Protein AF-A0A854DL90-F1 (afdb_monomer)

InterPro domains:
  IPR036397 Ribonuclease H superfamily [G3DSA:3.30.420.10] (1-83)
  IPR038717 Tc1-like transposase, DDE domain [PF13358] (2-56)

Secondary structure (DSSP, 8-state):
-GGGSHHHHHHHHHTTTSS---PPPTT-GGG-HHHHHHHHHHHHSGGGSPPPTT--HHHHHHHHHHHHHT-HHHHHHHHTSGGGGGGTT-

Foldseek 3Di:
DVCPDPVNVVVQVVCVPPDDDDDDDPPLPLQDLVVVVVVCCCVVFCVVPDDDPPDDPVVRSVVSVVVCVVPVVSVVVSCVDPSNVVVVVD

Sequence (90 aa):
PAHKTRGVRDDVDSLKGRLTLHFLPGDAQDLNPDELVWSYTKRTGVARSPLRSGEKLADRVHDQLSDIAVRPELVRSFFRHPSVAYISDL

Mean predicted aligned error: 4.85 Å

pLDDT: mean 90.18, std 7.6, range [56.28, 97.75]

Solvent-accessible surface area (backbone atoms only — not comparable to full-atom values): 5684 Å² total; per-residue (Å²): 111,79,92,74,34,67,68,56,49,56,55,39,60,72,48,72,71,78,52,82,87,84,85,75,66,86,92,48,58,74,52,39,54,64,53,51,51,52,54,46,48,57,70,77,42,64,74,86,52,83,78,54,92,94,60,56,71,66,58,58,52,49,53,51,53,51,61,46,68,77,32,61,70,62,54,51,48,43,60,67,34,79,64,28,44,75,70,72,76,109

Radius of gyration: 16.6 Å; Cα contacts (8 Å, |Δi|>4): 35; chains: 1; bounding box: 40×29×45 Å

Organism: Xanthomonas oryzae pv. oryzae (NCBI:txid64187)

Structure (mmCIF, N/CA/C/O backbone):
data_AF-A0A854DL90-F1
#
_entry.id   AF-A0A854DL90-F1
#
loop_
_atom_site.group_PDB
_atom_site.id
_atom_site.type_symbol
_atom_site.label_atom_id
_atom_site.label_alt_id
_atom_site.label_comp_id
_atom_site.label_asym_id
_atom_site.label_entity_id
_atom_site.label_seq_id
_atom_site.pdbx_PDB_ins_code
_atom_site.Cartn_x
_atom_site.Cartn_y
_atom_site.Cartn_z
_atom_site.occupancy
_atom_site.B_iso_or_equiv
_atom_site.auth_seq_id
_atom_site.auth_comp_id
_atom_site.auth_asym_id
_atom_site.auth_atom_id
_atom_site.pdbx_PDB_model_num
ATOM 1 N N . PRO A 1 1 ? -10.218 15.929 0.336 1.00 82.44 1 PRO A N 1
ATOM 2 C CA . PRO A 1 1 ? -9.348 14.820 -0.135 1.00 82.44 1 PRO A CA 1
ATOM 3 C C . PRO A 1 1 ? -10.214 13.641 -0.601 1.00 82.44 1 PRO A C 1
ATOM 5 O O . PRO A 1 1 ? -11.238 13.381 0.027 1.00 82.44 1 PRO A O 1
ATOM 8 N N . ALA A 1 2 ? -9.838 12.967 -1.694 1.00 88.19 2 ALA A N 1
ATOM 9 C CA . ALA A 1 2 ? -10.681 11.955 -2.349 1.00 88.19 2 ALA A CA 1
ATOM 10 C C . ALA A 1 2 ? -11.096 10.800 -1.410 1.00 88.19 2 ALA A C 1
ATOM 12 O O . ALA A 1 2 ? -12.269 10.440 -1.354 1.00 88.19 2 ALA A O 1
ATOM 13 N N . HIS A 1 3 ? -10.172 10.317 -0.574 1.00 86.81 3 HIS A N 1
ATOM 14 C CA . HIS A 1 3 ? -10.386 9.204 0.362 1.00 86.81 3 HIS A CA 1
ATOM 15 C C . HIS A 1 3 ? -11.227 9.548 1.614 1.00 86.81 3 HIS A C 1
ATOM 17 O O . HIS A 1 3 ? -11.413 8.698 2.477 1.00 86.81 3 HIS A O 1
ATOM 23 N N . LYS A 1 4 ? -11.713 10.792 1.764 1.00 87.62 4 LYS A N 1
ATOM 24 C CA . LYS A 1 4 ? -12.602 11.208 2.878 1.00 87.62 4 LYS A CA 1
ATOM 25 C C . LYS A 1 4 ? -13.956 11.730 2.392 1.00 87.62 4 LYS A C 1
ATOM 27 O O . LYS A 1 4 ? -14.678 12.361 3.162 1.00 87.62 4 LYS A O 1
ATOM 32 N N . THR A 1 5 ? -14.262 11.547 1.109 1.00 94.31 5 THR A N 1
ATOM 33 C CA . THR A 1 5 ? -15.525 12.004 0.522 1.00 94.31 5 THR A CA 1
ATOM 34 C C . THR A 1 5 ? -16.707 11.216 1.080 1.00 94.31 5 THR A C 1
ATOM 36 O O . THR A 1 5 ? -16.545 10.115 1.604 1.00 94.31 5 THR A O 1
ATOM 39 N N . ARG A 1 6 ? -17.910 11.785 0.954 1.00 94.94 6 ARG A N 1
ATOM 40 C CA . ARG A 1 6 ? -19.146 11.109 1.359 1.00 94.94 6 ARG A CA 1
ATOM 41 C C . ARG A 1 6 ? -19.341 9.785 0.616 1.00 94.94 6 ARG A C 1
ATOM 43 O O . ARG A 1 6 ? -19.614 8.798 1.272 1.00 94.94 6 ARG A O 1
ATOM 50 N N . GLY A 1 7 ? -19.123 9.758 -0.701 1.00 96.00 7 GLY A N 1
ATOM 51 C CA . GLY A 1 7 ? -19.271 8.533 -1.497 1.00 96.00 7 GLY A CA 1
ATOM 52 C C . GLY A 1 7 ? -18.407 7.384 -0.974 1.00 96.00 7 GLY A C 1
ATOM 53 O O . GLY A 1 7 ? -18.915 6.299 -0.749 1.00 96.00 7 GLY A O 1
ATOM 54 N N . VAL A 1 8 ? -17.137 7.655 -0.647 1.00 94.81 8 VAL A N 1
ATOM 55 C CA . VAL A 1 8 ? -16.246 6.641 -0.052 1.00 94.81 8 VAL A CA 1
ATOM 56 C C . VAL A 1 8 ? -16.772 6.129 1.294 1.00 94.81 8 VAL A C 1
ATOM 58 O O . VAL A 1 8 ? -16.652 4.942 1.577 1.00 94.81 8 VAL A O 1
ATOM 61 N N . ARG A 1 9 ? -17.350 6.999 2.133 1.00 93.56 9 ARG A N 1
ATOM 62 C CA . ARG A 1 9 ? -17.934 6.581 3.420 1.00 93.56 9 ARG A CA 1
ATOM 63 C C . ARG A 1 9 ? -19.182 5.729 3.220 1.00 93.56 9 ARG A C 1
ATOM 65 O O . ARG A 1 9 ? -19.252 4.653 3.797 1.00 93.56 9 ARG A O 1
ATOM 72 N N . ASP A 1 10 ? -20.103 6.186 2.374 1.00 96.38 10 ASP A N 1
ATOM 73 C CA . ASP A 1 10 ? -21.346 5.475 2.063 1.00 96.38 10 ASP A CA 1
ATOM 74 C C . ASP A 1 10 ? -21.031 4.067 1.503 1.00 96.38 10 ASP A C 1
ATOM 76 O O . ASP A 1 10 ? -21.647 3.078 1.908 1.00 96.38 10 ASP A O 1
ATOM 80 N N . ASP A 1 11 ? -20.007 3.952 0.648 1.00 95.62 11 ASP A N 1
ATOM 81 C CA . ASP A 1 11 ? -19.532 2.673 0.112 1.00 95.62 11 ASP A 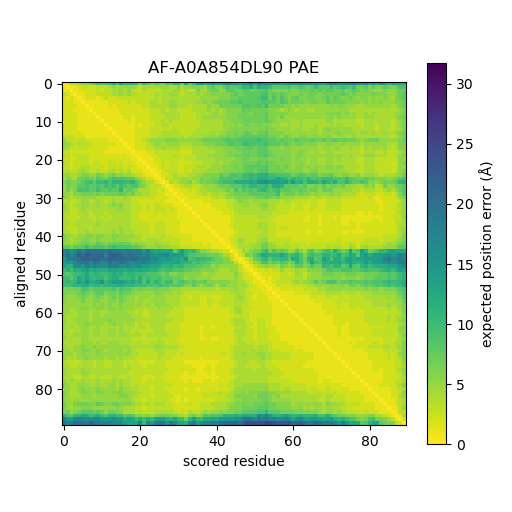CA 1
ATOM 82 C C . ASP A 1 11 ? -18.951 1.762 1.207 1.00 95.62 11 ASP A C 1
ATOM 84 O O . ASP A 1 11 ? -19.308 0.584 1.279 1.00 95.62 11 ASP A O 1
ATOM 88 N N . VAL A 1 12 ? -18.089 2.282 2.089 1.00 96.12 12 VAL A N 1
ATOM 89 C CA . VAL A 1 12 ? -17.506 1.516 3.210 1.00 96.12 12 VAL A CA 1
ATOM 90 C C . VAL A 1 12 ? -18.592 1.038 4.176 1.00 96.12 12 VAL A C 1
ATOM 92 O O . VAL A 1 12 ? -18.600 -0.136 4.555 1.00 96.12 12 VAL A O 1
ATOM 95 N N . ASP A 1 13 ? -19.547 1.901 4.520 1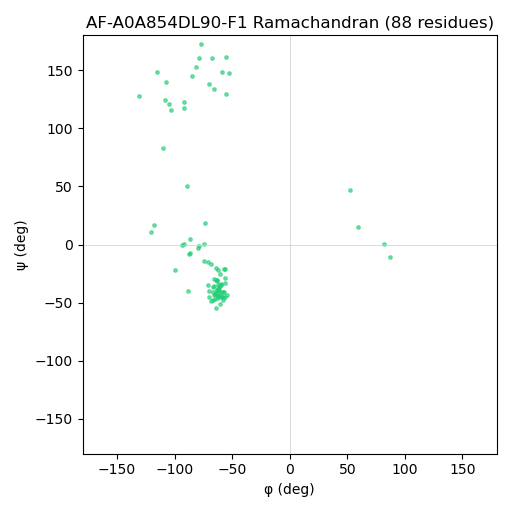.00 95.75 13 ASP A N 1
ATOM 96 C CA . ASP A 1 13 ? -20.669 1.568 5.401 1.00 95.75 13 ASP A CA 1
ATOM 97 C C . ASP A 1 13 ? -21.546 0.463 4.786 1.00 95.75 13 ASP A C 1
ATOM 99 O O . ASP A 1 13 ? -21.967 -0.473 5.479 1.00 95.75 13 ASP A O 1
ATOM 103 N N . SER A 1 14 ? -21.750 0.491 3.461 1.00 97.44 14 SER A N 1
ATOM 104 C CA . SER A 1 14 ? -22.491 -0.550 2.731 1.00 97.44 14 SER A CA 1
ATOM 105 C C . SER A 1 14 ? -21.860 -1.946 2.850 1.00 97.44 14 SER A C 1
ATOM 107 O O . SER A 1 14 ? -22.560 -2.961 2.757 1.00 97.44 14 SER A O 1
ATOM 109 N N . LEU A 1 15 ? -20.547 -2.020 3.108 1.00 97.44 15 LEU A N 1
ATOM 110 C CA . LEU A 1 15 ? -19.812 -3.274 3.272 1.00 97.44 15 LEU A CA 1
ATOM 111 C C . LEU A 1 15 ? -19.977 -3.896 4.663 1.00 97.44 15 LEU A C 1
ATOM 113 O O . LEU A 1 15 ? -19.491 -5.012 4.867 1.00 97.44 15 LEU A O 1
ATOM 117 N N . LYS A 1 16 ? -20.702 -3.236 5.580 1.00 95.81 16 LYS A N 1
ATOM 118 C CA . LYS A 1 16 ? -21.110 -3.763 6.895 1.00 95.81 16 LYS A CA 1
ATOM 119 C C . LYS A 1 16 ? -19.934 -4.323 7.705 1.00 95.81 16 LYS A C 1
ATOM 121 O O . LYS A 1 16 ? -19.999 -5.436 8.219 1.00 95.81 16 LYS A O 1
ATOM 126 N N . GLY A 1 17 ? -18.837 -3.569 7.766 1.00 94.38 17 GLY A N 1
ATOM 127 C CA . GLY A 1 17 ? -17.641 -3.930 8.537 1.00 94.38 17 GLY A CA 1
ATOM 128 C C . GLY A 1 17 ? -16.682 -4.909 7.851 1.00 94.38 17 GLY A C 1
ATOM 129 O O . GLY A 1 17 ? -15.639 -5.214 8.417 1.00 94.38 17 GLY A O 1
ATOM 130 N N . ARG A 1 18 ? -16.971 -5.370 6.622 1.00 95.38 18 ARG A N 1
ATOM 131 C CA . ARG A 1 18 ? -16.016 -6.178 5.829 1.00 95.38 18 ARG A CA 1
ATOM 132 C C . ARG A 1 18 ? -14.818 -5.377 5.311 1.00 95.38 18 ARG A C 1
ATOM 134 O O . ARG A 1 18 ? -13.848 -5.970 4.854 1.00 95.38 18 ARG A O 1
ATOM 141 N N . LEU A 1 19 ? -14.908 -4.051 5.353 1.00 94.25 19 LEU A N 1
ATOM 142 C CA . LEU A 1 19 ? -13.826 -3.122 5.061 1.00 94.25 19 LEU A CA 1
ATOM 143 C C . LEU A 1 19 ? -13.762 -2.099 6.195 1.00 94.25 19 LEU A C 1
ATOM 145 O O . LEU A 1 19 ? -14.773 -1.480 6.522 1.00 94.25 19 LEU A O 1
ATOM 149 N N . THR A 1 20 ? -12.579 -1.918 6.769 1.00 90.88 20 THR A N 1
ATOM 150 C CA . THR A 1 20 ? -12.285 -0.879 7.759 1.00 90.88 20 THR A CA 1
ATOM 151 C C . THR A 1 20 ? -11.267 0.098 7.183 1.00 90.88 20 THR A C 1
ATOM 153 O O . THR A 1 20 ? -10.428 -0.265 6.358 1.00 90.88 20 THR A O 1
ATOM 156 N N . LEU A 1 21 ? -11.349 1.363 7.596 1.00 90.12 21 LEU A N 1
ATOM 157 C CA . LEU A 1 21 ? -10.390 2.391 7.200 1.00 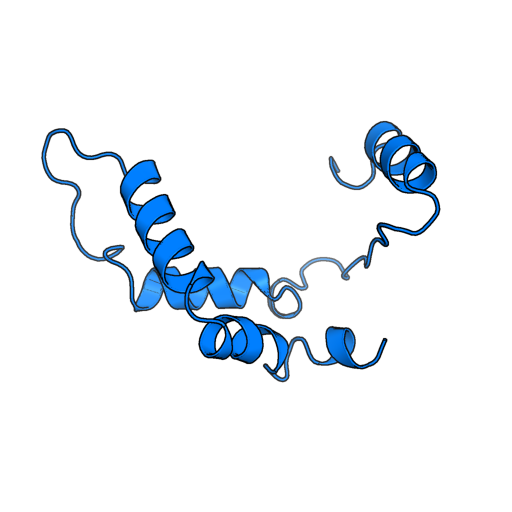90.12 21 LEU A CA 1
ATOM 158 C C . LEU A 1 21 ? -9.506 2.764 8.388 1.00 90.12 21 LEU A C 1
ATOM 160 O O . LEU A 1 21 ? -10.006 3.202 9.424 1.00 90.12 21 LEU A O 1
ATOM 164 N N . HIS A 1 22 ? -8.194 2.659 8.198 1.00 88.31 22 HIS A N 1
ATOM 165 C CA . HIS A 1 22 ? -7.191 3.160 9.132 1.00 88.31 22 HIS A CA 1
ATOM 166 C C . HIS A 1 22 ? -6.613 4.460 8.575 1.00 88.31 22 HIS A C 1
ATOM 168 O O . HIS A 1 22 ? -6.012 4.478 7.501 1.00 88.31 22 HIS A O 1
ATOM 174 N N . PHE A 1 23 ? -6.838 5.570 9.278 1.00 87.56 23 PHE A N 1
ATOM 175 C CA . PHE A 1 23 ? -6.333 6.874 8.858 1.00 87.56 23 PHE A CA 1
ATOM 176 C C . PHE A 1 23 ? -4.973 7.142 9.488 1.00 87.56 23 PHE A C 1
ATOM 178 O O . PHE A 1 23 ? -4.850 7.189 10.710 1.00 87.56 23 PHE A O 1
ATOM 185 N N . LEU A 1 24 ? -3.978 7.381 8.640 1.00 87.25 24 LEU A N 1
ATOM 186 C CA . LEU A 1 24 ? -2.660 7.818 9.075 1.00 87.25 24 LEU A CA 1
ATOM 187 C C . LEU A 1 24 ? -2.640 9.335 9.334 1.00 87.25 24 LEU A C 1
ATOM 189 O O . LEU A 1 24 ? -3.423 10.076 8.718 1.00 87.25 24 LEU A O 1
ATOM 193 N N . PRO A 1 25 ? -1.753 9.816 10.227 1.00 87.50 25 PRO A N 1
ATOM 194 C CA . PRO A 1 25 ? -1.440 11.236 10.343 1.00 87.50 25 PRO A CA 1
ATOM 195 C C . PRO A 1 25 ? -0.980 11.838 9.005 1.00 87.50 25 PRO A C 1
ATOM 197 O O . PRO A 1 25 ? -0.576 11.127 8.084 1.00 87.50 25 PRO A O 1
ATOM 200 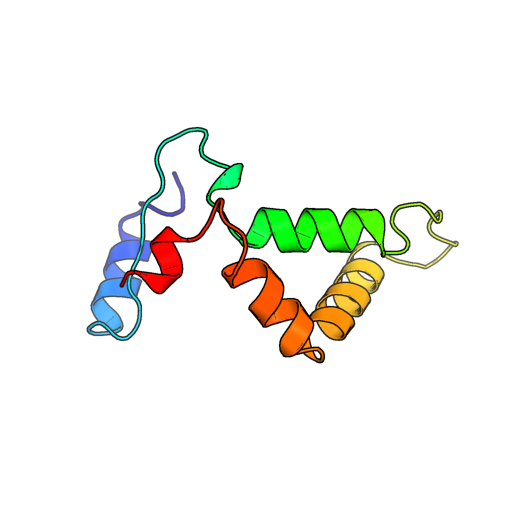N N . GLY A 1 26 ? -1.031 13.168 8.891 1.00 85.44 26 GLY A N 1
ATOM 201 C CA . GLY A 1 26 ? -0.400 13.862 7.762 1.00 85.44 26 GLY A CA 1
ATOM 202 C C . GLY A 1 26 ? 1.102 13.567 7.705 1.00 85.44 26 GLY A C 1
ATOM 203 O O . GLY A 1 26 ? 1.715 13.337 8.742 1.00 85.44 26 GLY A O 1
ATOM 204 N N . ASP A 1 27 ? 1.667 13.548 6.496 1.00 82.19 27 ASP A N 1
ATOM 205 C CA . ASP A 1 27 ? 3.098 13.314 6.229 1.00 82.19 27 ASP A CA 1
ATOM 206 C C . ASP A 1 27 ? 3.676 11.971 6.730 1.00 82.19 27 ASP A C 1
ATOM 208 O O . ASP A 1 27 ? 4.886 11.772 6.713 1.00 82.19 27 ASP A O 1
ATOM 212 N N . ALA A 1 28 ? 2.826 11.004 7.087 1.00 86.75 28 ALA A N 1
ATOM 213 C CA . ALA A 1 28 ? 3.216 9.688 7.600 1.00 86.75 28 ALA A CA 1
ATOM 214 C C . ALA A 1 28 ? 3.416 8.631 6.493 1.00 86.75 28 ALA A C 1
ATOM 216 O O . ALA A 1 28 ? 2.822 7.550 6.527 1.00 86.75 28 ALA A O 1
ATOM 217 N N . GLN A 1 29 ? 4.203 8.954 5.463 1.00 86.56 29 GLN A N 1
ATOM 218 C CA . GLN A 1 29 ? 4.459 8.035 4.340 1.00 86.56 29 GLN A CA 1
ATOM 219 C C . GLN A 1 29 ? 5.153 6.743 4.802 1.00 86.56 29 GLN A C 1
ATOM 221 O O . GLN A 1 29 ? 4.837 5.657 4.328 1.00 86.56 29 GLN A O 1
ATOM 226 N N . ASP A 1 30 ? 6.050 6.845 5.778 1.00 87.44 30 ASP A N 1
ATOM 227 C CA . ASP A 1 30 ? 6.799 5.738 6.379 1.00 87.44 30 ASP A CA 1
ATOM 228 C C . ASP A 1 30 ? 5.923 4.713 7.121 1.00 87.44 30 ASP A C 1
ATOM 230 O O . ASP A 1 30 ? 6.338 3.562 7.305 1.00 87.44 30 ASP A O 1
ATOM 234 N N . LEU A 1 31 ? 4.703 5.110 7.497 1.00 91.56 31 LEU A N 1
ATOM 235 C CA . LEU A 1 31 ? 3.700 4.239 8.110 1.00 91.56 31 LEU A CA 1
ATOM 236 C C . LEU A 1 31 ? 2.842 3.495 7.072 1.00 91.56 31 LEU A C 1
ATOM 238 O O . LEU A 1 31 ? 2.053 2.627 7.442 1.00 91.56 31 LEU A O 1
ATOM 242 N N . ASN A 1 32 ? 2.956 3.797 5.777 1.00 91.88 32 ASN A N 1
ATOM 243 C CA . ASN A 1 32 ? 2.203 3.104 4.734 1.00 91.88 32 ASN A CA 1
ATOM 244 C C . ASN A 1 32 ? 3.012 1.911 4.182 1.00 91.88 32 ASN A C 1
ATOM 246 O O . ASN A 1 32 ? 4.058 2.125 3.565 1.00 91.88 32 ASN A O 1
ATOM 250 N N . PRO A 1 33 ? 2.541 0.655 4.313 1.00 92.62 33 PRO A N 1
ATOM 251 C CA . PRO A 1 33 ? 3.261 -0.506 3.785 1.00 92.62 33 PRO A CA 1
ATOM 252 C C . PRO A 1 33 ? 3.415 -0.471 2.257 1.00 92.62 33 PRO A C 1
ATOM 254 O O . PRO A 1 33 ? 4.342 -1.090 1.735 1.00 92.62 33 PRO A O 1
ATOM 257 N N . ASP A 1 34 ? 2.575 0.277 1.532 1.00 93.19 34 ASP A N 1
ATOM 258 C CA . ASP A 1 34 ? 2.712 0.441 0.079 1.00 93.19 34 ASP A CA 1
ATOM 259 C C . ASP A 1 34 ? 4.030 1.143 -0.300 1.00 93.19 34 ASP A C 1
ATOM 261 O O . ASP A 1 34 ? 4.652 0.807 -1.307 1.00 93.19 34 ASP A O 1
ATOM 265 N N . GLU A 1 35 ? 4.551 2.036 0.552 1.00 94.62 35 GLU A N 1
ATOM 266 C CA . GLU A 1 35 ? 5.864 2.656 0.324 1.00 94.62 35 GLU A CA 1
ATOM 267 C C . GLU A 1 35 ? 7.003 1.628 0.360 1.00 94.62 35 GLU A C 1
ATOM 269 O O . GLU A 1 35 ? 8.000 1.761 -0.359 1.00 94.62 35 GLU A O 1
ATOM 274 N N . LEU A 1 36 ? 6.855 0.553 1.142 1.00 95.12 36 LEU A N 1
ATOM 275 C CA . LEU A 1 36 ? 7.820 -0.547 1.176 1.00 95.12 36 LEU A CA 1
ATOM 276 C C . LEU A 1 36 ? 7.776 -1.355 -0.125 1.00 95.12 36 LEU A C 1
ATOM 278 O O . LEU A 1 36 ? 8.837 -1.698 -0.659 1.00 95.12 36 LEU A O 1
ATOM 282 N N . VAL A 1 37 ? 6.576 -1.587 -0.672 1.00 95.00 37 VAL A N 1
ATOM 283 C CA . VAL A 1 37 ? 6.394 -2.214 -1.989 1.00 95.00 37 VAL A CA 1
ATOM 284 C C . VAL A 1 37 ? 7.053 -1.350 -3.061 1.00 95.00 37 VAL A C 1
ATOM 286 O O . VAL A 1 37 ? 7.911 -1.837 -3.794 1.00 95.00 37 VAL A O 1
ATOM 289 N N . TRP A 1 38 ? 6.760 -0.047 -3.109 1.00 93.25 38 TRP A N 1
ATOM 290 C CA . TRP A 1 38 ? 7.360 0.861 -4.090 1.00 93.25 38 TRP A CA 1
ATOM 291 C C . TRP A 1 38 ? 8.877 0.985 -3.947 1.00 93.25 38 TRP A C 1
ATOM 293 O O . TRP A 1 38 ? 9.586 1.044 -4.955 1.00 93.25 38 TRP A O 1
ATOM 303 N N . SER A 1 39 ? 9.403 1.018 -2.722 1.00 92.88 39 SER A N 1
ATOM 304 C CA . SER A 1 39 ? 10.848 1.012 -2.464 1.00 92.88 39 SER A CA 1
ATOM 305 C C . SER A 1 39 ? 11.509 -0.263 -2.985 1.00 92.88 39 SER A C 1
ATOM 307 O O . SER A 1 39 ? 12.577 -0.191 -3.602 1.00 92.88 39 SER A O 1
ATOM 309 N N . TYR A 1 40 ? 10.872 -1.422 -2.787 1.00 93.31 40 TYR A N 1
ATOM 310 C CA . TYR A 1 40 ? 11.336 -2.691 -3.339 1.00 93.31 40 TYR A CA 1
ATOM 311 C C . TYR A 1 40 ? 11.295 -2.668 -4.869 1.00 93.31 40 TYR A C 1
ATOM 313 O O . TYR A 1 40 ? 12.342 -2.830 -5.493 1.00 93.31 40 TYR A O 1
ATOM 321 N N . THR A 1 41 ? 10.142 -2.363 -5.469 1.00 91.38 41 THR A N 1
ATOM 322 C CA . THR A 1 41 ? 9.933 -2.313 -6.926 1.00 91.38 41 THR A CA 1
ATOM 323 C C . THR A 1 41 ? 10.932 -1.384 -7.618 1.00 91.38 41 THR A C 1
ATOM 325 O O . THR A 1 41 ? 11.545 -1.760 -8.612 1.00 91.38 41 THR A O 1
ATOM 328 N N . LYS A 1 42 ? 11.195 -0.192 -7.065 1.00 87.81 42 LYS A N 1
ATOM 329 C CA . LYS A 1 42 ? 12.190 0.748 -7.617 1.00 87.81 42 LYS A CA 1
ATOM 330 C C . LYS A 1 42 ? 13.629 0.222 -7.543 1.00 87.81 42 LYS A C 1
ATOM 332 O O . LYS A 1 42 ? 14.460 0.608 -8.363 1.00 87.81 42 LYS A O 1
ATOM 337 N N . ARG A 1 43 ? 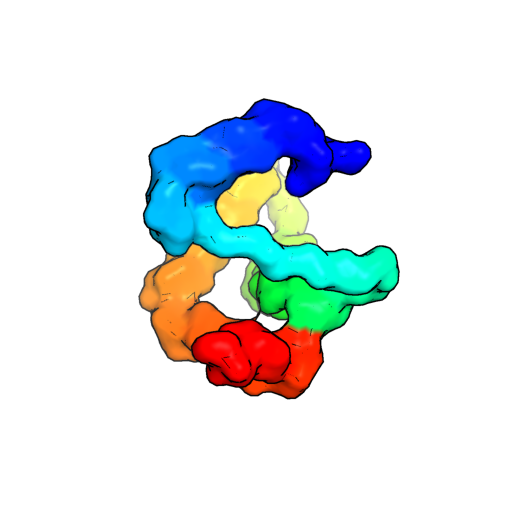13.945 -0.614 -6.549 1.00 88.94 43 ARG A N 1
ATOM 338 C CA . ARG A 1 43 ? 15.301 -1.123 -6.288 1.00 88.94 43 ARG A CA 1
ATOM 339 C C . ARG A 1 43 ? 15.610 -2.406 -7.049 1.00 88.94 43 ARG A C 1
ATOM 341 O O . ARG A 1 43 ? 16.736 -2.573 -7.506 1.00 88.94 43 ARG A O 1
ATOM 348 N N . THR A 1 44 ? 14.641 -3.311 -7.128 1.00 86.81 44 THR A N 1
ATOM 349 C CA . THR A 1 44 ? 14.789 -4.645 -7.728 1.00 86.81 44 THR A CA 1
ATOM 350 C C . THR A 1 44 ? 14.244 -4.711 -9.146 1.00 86.81 44 THR A C 1
ATOM 352 O O . THR A 1 44 ? 14.645 -5.576 -9.920 1.00 86.81 44 THR A O 1
ATOM 355 N N . GLY A 1 45 ? 13.349 -3.791 -9.495 1.00 74.38 45 GLY A N 1
ATOM 356 C CA . GLY A 1 45 ? 12.779 -3.691 -10.819 1.00 74.38 45 GLY A CA 1
ATOM 357 C C . GLY A 1 45 ? 13.716 -3.057 -11.842 1.00 74.38 45 GLY A C 1
ATOM 358 O O . GLY A 1 45 ? 14.755 -2.463 -11.551 1.00 74.38 45 GLY A O 1
ATOM 359 N N . VAL A 1 46 ? 13.261 -3.103 -13.086 1.00 67.88 46 VAL A N 1
ATOM 360 C CA . VAL A 1 46 ? 13.873 -2.494 -14.273 1.00 67.88 46 VAL A CA 1
ATOM 361 C C . VAL A 1 46 ? 13.713 -0.970 -14.316 1.00 67.88 46 VAL A C 1
ATOM 363 O O . VAL A 1 46 ? 13.861 -0.368 -15.374 1.00 67.88 46 VAL A O 1
ATOM 366 N N . ALA A 1 47 ? 13.421 -0.314 -13.187 1.00 66.00 47 ALA A N 1
ATOM 367 C CA . ALA A 1 47 ? 13.309 1.146 -13.098 1.00 66.00 47 ALA A CA 1
ATOM 368 C C . ALA A 1 47 ? 14.591 1.864 -13.568 1.00 66.00 47 ALA A C 1
ATOM 370 O O . ALA A 1 47 ? 14.554 3.027 -13.958 1.00 66.00 47 ALA A O 1
ATOM 371 N N . ARG A 1 48 ? 15.727 1.153 -13.565 1.00 68.69 48 ARG A N 1
ATOM 372 C CA . ARG A 1 48 ? 17.023 1.618 -14.079 1.00 68.69 48 ARG A CA 1
ATOM 373 C C . ARG A 1 48 ? 17.299 1.241 -15.539 1.00 68.69 48 ARG A C 1
ATOM 375 O O . ARG A 1 48 ? 18.351 1.594 -16.062 1.00 68.69 48 ARG A O 1
ATOM 382 N N . SER A 1 49 ? 16.385 0.538 -16.203 1.00 78.94 49 SER A N 1
ATOM 383 C CA . SER A 1 49 ? 16.503 0.148 -17.608 1.00 78.94 49 SER A CA 1
ATOM 384 C C . SER A 1 49 ? 15.584 1.015 -18.471 1.00 78.94 49 SER A C 1
ATOM 386 O O . SER A 1 49 ? 14.364 0.982 -18.280 1.00 78.94 49 SER A O 1
ATOM 388 N N . PRO A 1 50 ? 16.121 1.753 -19.457 1.00 85.19 50 PRO A N 1
ATOM 389 C CA . PRO A 1 50 ? 15.304 2.529 -20.382 1.00 85.19 50 PRO A CA 1
ATOM 390 C C . PRO A 1 50 ? 14.214 1.679 -21.046 1.00 85.19 50 PRO A C 1
ATOM 392 O O . PRO A 1 50 ? 14.386 0.474 -21.271 1.00 85.19 50 PRO A O 1
ATOM 395 N N . LEU A 1 51 ? 13.075 2.301 -21.347 1.00 88.69 51 LEU A N 1
ATOM 396 C CA . LEU A 1 51 ? 12.061 1.687 -22.204 1.00 88.69 51 LEU A CA 1
ATOM 397 C C . LEU A 1 51 ? 12.637 1.527 -23.610 1.00 88.69 51 LEU A C 1
ATOM 399 O O . LEU A 1 51 ? 13.252 2.452 -24.144 1.00 88.69 51 LEU A O 1
ATOM 403 N N . ARG A 1 52 ? 12.451 0.351 -24.204 1.00 89.06 52 ARG A N 1
ATOM 404 C CA . ARG A 1 52 ? 12.708 0.132 -25.625 1.00 89.06 52 ARG A CA 1
ATOM 405 C C . ARG A 1 52 ? 11.532 0.685 -26.424 1.00 89.06 52 ARG A C 1
ATOM 407 O O . ARG A 1 52 ? 10.435 0.880 -25.902 1.00 89.06 52 ARG A O 1
ATOM 414 N N . SER A 1 53 ? 11.765 0.934 -27.710 1.00 92.50 53 SER A N 1
ATOM 415 C CA . SER A 1 53 ? 10.701 1.377 -28.612 1.00 92.50 53 SER A CA 1
ATOM 416 C C . SER A 1 53 ? 9.534 0.383 -28.594 1.00 92.50 53 SER A C 1
ATOM 418 O O . SER A 1 53 ? 9.750 -0.821 -28.726 1.00 92.50 53 SER A O 1
ATOM 420 N N . GLY A 1 54 ? 8.314 0.889 -28.405 1.00 93.44 54 GLY A N 1
ATOM 421 C CA . GLY A 1 54 ? 7.094 0.081 -28.322 1.00 93.44 54 GLY A CA 1
ATOM 422 C C . GLY A 1 54 ? 6.747 -0.456 -26.927 1.00 93.44 54 GLY A C 1
ATOM 423 O O . GLY A 1 54 ? 5.626 -0.921 -26.741 1.00 93.44 54 GLY A O 1
ATOM 424 N N . GLU A 1 55 ? 7.638 -0.362 -25.936 1.00 92.19 55 GLU A N 1
ATOM 425 C CA . GLU A 1 55 ? 7.332 -0.779 -24.562 1.00 92.19 55 GLU A CA 1
ATOM 426 C C . GLU A 1 55 ? 6.628 0.326 -23.766 1.00 92.19 55 GLU A C 1
ATOM 428 O O . GLU A 1 55 ? 6.939 1.513 -23.894 1.00 92.19 55 GLU A O 1
ATOM 433 N N . LYS A 1 56 ? 5.713 -0.073 -22.875 1.00 91.56 56 LYS A N 1
ATOM 434 C CA . LYS A 1 56 ? 5.018 0.837 -21.959 1.00 91.56 56 LYS A CA 1
ATOM 435 C C . LYS A 1 56 ? 5.525 0.649 -20.535 1.00 91.56 56 LYS A C 1
ATOM 437 O O . LYS A 1 56 ? 5.710 -0.470 -20.064 1.00 91.56 56 LYS A O 1
ATOM 442 N N . LEU A 1 57 ? 5.688 1.761 -19.815 1.00 89.44 57 LEU A N 1
ATOM 443 C CA . LEU A 1 57 ? 6.055 1.728 -18.397 1.00 89.44 57 LEU A CA 1
ATOM 444 C C . LEU A 1 57 ? 5.022 0.966 -17.560 1.00 89.44 57 LEU A C 1
ATOM 446 O O . LEU A 1 57 ? 5.405 0.203 -16.682 1.00 89.44 57 LEU A O 1
ATOM 450 N N . ALA A 1 58 ? 3.734 1.170 -17.850 1.00 91.50 58 ALA A N 1
ATOM 451 C CA . ALA A 1 58 ? 2.638 0.539 -17.123 1.00 91.50 58 ALA A CA 1
ATOM 452 C C . ALA A 1 58 ? 2.736 -0.991 -17.157 1.00 91.50 58 ALA A C 1
ATOM 454 O O . ALA A 1 58 ? 2.648 -1.613 -16.104 1.00 91.50 58 ALA A O 1
ATOM 455 N N . ASP A 1 59 ? 3.007 -1.570 -18.329 1.00 92.06 59 ASP A N 1
ATOM 456 C CA . ASP A 1 59 ? 3.128 -3.022 -18.502 1.00 92.06 59 ASP A CA 1
ATOM 457 C C . ASP A 1 59 ? 4.301 -3.564 -17.670 1.00 92.06 59 ASP A C 1
ATOM 459 O O . ASP A 1 59 ? 4.136 -4.481 -16.875 1.00 92.06 59 ASP A O 1
ATOM 463 N N . ARG A 1 60 ? 5.466 -2.903 -17.718 1.00 89.38 60 ARG A N 1
ATOM 464 C CA . ARG A 1 60 ? 6.630 -3.306 -16.910 1.00 89.38 60 ARG A CA 1
ATOM 465 C C . ARG A 1 60 ? 6.398 -3.202 -15.401 1.00 89.38 60 ARG A C 1
ATOM 467 O O . ARG A 1 60 ? 6.910 -4.021 -14.640 1.00 89.38 60 ARG A O 1
ATOM 474 N N . VAL A 1 61 ? 5.695 -2.160 -14.955 1.00 90.62 61 VAL A N 1
ATOM 475 C CA . VAL A 1 61 ? 5.328 -2.004 -13.539 1.00 90.62 61 VAL A CA 1
ATOM 476 C C . VAL A 1 61 ? 4.338 -3.098 -13.143 1.00 90.62 61 VAL A C 1
ATOM 478 O O . VAL A 1 61 ? 4.481 -3.685 -12.075 1.00 90.62 61 VAL A O 1
ATOM 481 N N . HIS A 1 62 ? 3.376 -3.411 -14.010 1.00 93.00 62 HIS A N 1
AT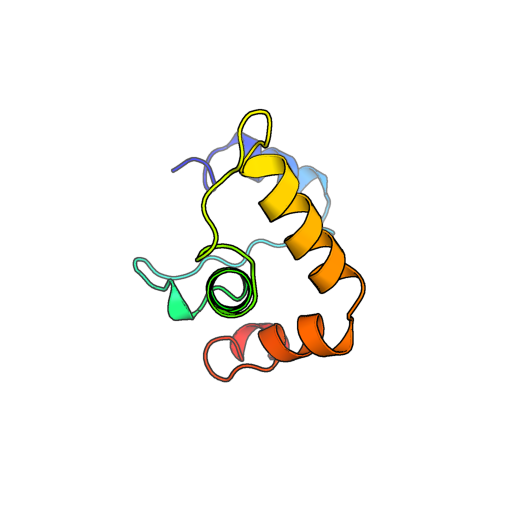OM 482 C CA . HIS A 1 62 ? 2.402 -4.469 -13.776 1.00 93.00 62 HIS A CA 1
ATOM 483 C C . HIS A 1 62 ? 3.062 -5.847 -13.653 1.00 93.00 62 HIS A C 1
ATOM 485 O O . HIS A 1 62 ? 2.753 -6.580 -12.713 1.00 93.00 62 HIS A O 1
ATOM 491 N N . ASP A 1 63 ? 4.015 -6.167 -14.530 1.00 92.38 63 ASP A N 1
ATOM 492 C CA . ASP A 1 63 ? 4.771 -7.421 -14.474 1.00 92.38 63 ASP A CA 1
ATOM 493 C C . ASP A 1 63 ? 5.535 -7.547 -13.146 1.00 92.38 63 ASP A C 1
ATOM 495 O O . ASP A 1 63 ? 5.468 -8.573 -12.473 1.00 92.38 63 ASP A O 1
ATOM 499 N N . GLN A 1 64 ? 6.188 -6.471 -12.694 1.00 91.56 64 GLN A N 1
ATOM 500 C CA . GLN A 1 64 ? 6.910 -6.464 -11.414 1.00 91.56 64 GLN A CA 1
ATOM 501 C C . GLN A 1 64 ? 5.995 -6.624 -10.206 1.00 91.56 64 GLN A C 1
ATOM 503 O O . GLN A 1 64 ? 6.323 -7.359 -9.275 1.00 91.56 64 GLN A O 1
ATOM 508 N N . LEU A 1 65 ? 4.857 -5.931 -10.194 1.00 94.25 65 LEU A N 1
ATOM 509 C CA . LEU A 1 65 ? 3.886 -6.068 -9.112 1.00 94.25 65 LEU A CA 1
ATOM 510 C C . LEU A 1 65 ? 3.273 -7.475 -9.099 1.00 94.25 65 LEU A C 1
ATOM 512 O O . LEU A 1 65 ? 3.068 -8.031 -8.022 1.00 94.25 65 LEU A O 1
ATOM 516 N N . SER A 1 66 ? 3.062 -8.082 -10.270 1.00 95.69 66 SER A N 1
ATOM 517 C CA . SER A 1 66 ? 2.602 -9.471 -10.397 1.00 95.69 66 SER A CA 1
ATOM 518 C C . SER A 1 66 ? 3.638 -10.462 -9.858 1.00 95.69 66 SER A C 1
ATOM 520 O O . SER A 1 66 ? 3.295 -11.356 -9.083 1.00 95.69 66 SER A O 1
ATOM 522 N N . ASP A 1 67 ? 4.919 -10.248 -10.163 1.00 95.00 67 ASP A N 1
ATOM 523 C CA . ASP A 1 67 ? 6.035 -11.034 -9.627 1.00 95.00 67 ASP A CA 1
ATOM 524 C C . ASP A 1 67 ? 6.161 -10.934 -8.101 1.00 95.00 67 ASP A C 1
ATOM 526 O O . ASP A 1 67 ? 6.550 -11.905 -7.444 1.00 95.00 67 ASP A O 1
ATOM 530 N N . ILE A 1 68 ? 5.859 -9.767 -7.526 1.00 95.81 68 ILE A N 1
ATOM 531 C CA . ILE A 1 68 ? 5.806 -9.573 -6.072 1.00 95.81 68 ILE A CA 1
ATOM 532 C C . ILE A 1 68 ? 4.593 -10.304 -5.490 1.00 95.81 68 ILE A C 1
ATOM 534 O O . ILE A 1 68 ? 4.734 -11.008 -4.489 1.00 95.81 68 ILE A O 1
ATOM 538 N N . ALA A 1 69 ? 3.421 -10.177 -6.119 1.00 96.06 69 ALA A N 1
ATOM 539 C CA . ALA A 1 69 ? 2.165 -10.746 -5.635 1.00 96.06 69 ALA A CA 1
ATOM 540 C C . ALA A 1 69 ? 2.216 -12.275 -5.488 1.00 96.06 69 ALA A C 1
ATOM 542 O O . ALA A 1 69 ? 1.644 -12.822 -4.545 1.00 96.06 69 ALA A O 1
ATOM 543 N N . VAL A 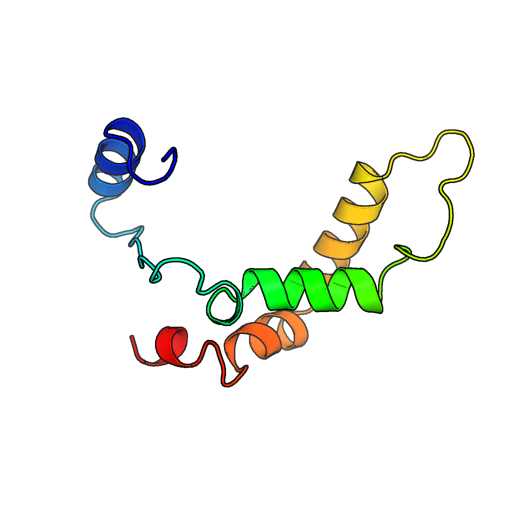1 70 ? 2.952 -12.972 -6.360 1.00 97.75 70 VAL A N 1
A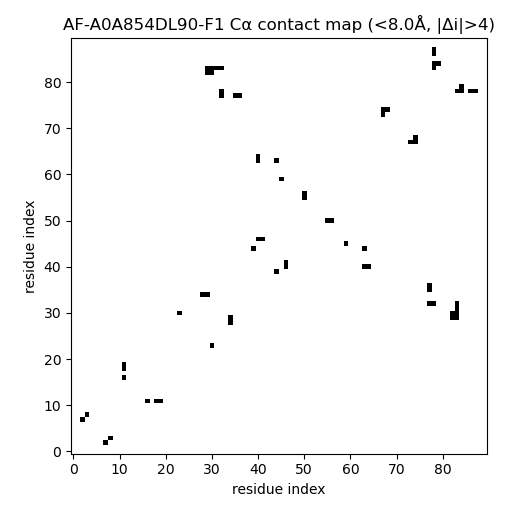TOM 544 C CA . VAL A 1 70 ? 3.123 -14.435 -6.281 1.00 97.75 70 VAL A CA 1
ATOM 545 C C . VAL A 1 70 ? 4.148 -14.890 -5.229 1.00 97.75 70 VAL A C 1
ATOM 547 O O . VAL A 1 70 ? 4.351 -16.090 -5.050 1.00 97.75 70 VAL A O 1
ATOM 550 N N . ARG A 1 71 ? 4.799 -13.964 -4.508 1.00 97.62 71 ARG A N 1
ATOM 551 C CA . ARG A 1 71 ? 5.805 -14.255 -3.469 1.00 97.62 71 ARG A CA 1
ATOM 552 C C . ARG A 1 71 ? 5.250 -13.921 -2.079 1.00 97.62 71 ARG A C 1
ATOM 554 O O . ARG A 1 71 ? 5.562 -12.860 -1.534 1.00 97.62 71 ARG A O 1
ATOM 561 N N . PRO A 1 72 ? 4.479 -14.822 -1.446 1.00 96.75 72 PRO A N 1
ATOM 562 C CA . PRO A 1 72 ? 3.800 -14.527 -0.184 1.00 96.75 72 PRO A CA 1
ATOM 563 C C . PRO A 1 72 ? 4.761 -14.159 0.951 1.00 96.75 72 PRO A C 1
ATOM 565 O O . PRO A 1 72 ? 4.443 -13.286 1.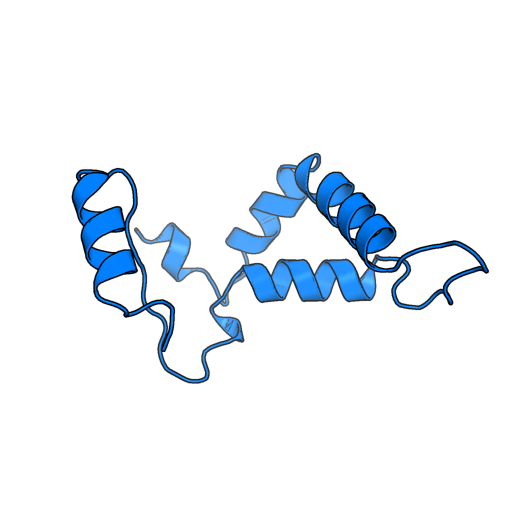752 1.00 96.75 72 PRO A O 1
ATOM 568 N N . GLU A 1 73 ? 5.951 -14.762 1.009 1.00 97.44 73 GLU A N 1
ATOM 569 C CA . GLU A 1 73 ? 6.953 -14.413 2.026 1.00 97.44 73 GLU A CA 1
ATOM 570 C C . GLU A 1 73 ? 7.498 -12.991 1.853 1.00 97.44 73 GLU A C 1
ATOM 572 O O . GLU A 1 73 ? 7.693 -12.280 2.839 1.00 97.44 73 GLU A O 1
ATOM 577 N N . LEU A 1 74 ? 7.669 -12.535 0.608 1.00 96.62 74 LEU A N 1
ATOM 578 C CA . LEU A 1 74 ? 8.057 -11.155 0.324 1.00 96.62 74 LEU A CA 1
ATOM 579 C C . LEU A 1 74 ? 6.939 -10.190 0.726 1.00 96.62 74 LEU A C 1
ATOM 581 O O . LEU A 1 74 ? 7.202 -9.231 1.447 1.00 96.62 74 LEU A O 1
ATOM 585 N N . VAL A 1 75 ? 5.695 -10.477 0.331 1.00 95.88 75 VAL A N 1
ATOM 586 C CA . VAL A 1 75 ? 4.535 -9.649 0.696 1.00 95.88 75 VAL A CA 1
ATOM 587 C C . VAL A 1 75 ? 4.410 -9.541 2.215 1.00 95.88 75 VAL A C 1
ATOM 589 O O . VAL A 1 75 ? 4.326 -8.440 2.752 1.00 95.88 75 VAL A O 1
ATOM 592 N N . ARG A 1 76 ? 4.491 -10.668 2.933 1.00 95.31 76 ARG A N 1
ATOM 593 C CA . ARG A 1 76 ? 4.469 -10.695 4.404 1.00 95.31 76 ARG A CA 1
ATOM 594 C C . ARG A 1 76 ? 5.614 -9.901 5.023 1.00 95.31 76 ARG A C 1
ATOM 596 O O . ARG A 1 76 ? 5.420 -9.303 6.075 1.00 95.31 76 ARG A O 1
ATOM 603 N N . SER A 1 77 ? 6.795 -9.887 4.403 1.00 95.19 77 SER A N 1
ATOM 604 C CA . SER A 1 77 ? 7.939 -9.143 4.935 1.00 95.19 77 SER A CA 1
ATOM 605 C C . SER A 1 77 ? 7.695 -7.632 4.993 1.00 95.19 77 SER A C 1
ATOM 607 O O . SER A 1 77 ? 8.160 -6.995 5.935 1.00 95.19 77 SER A O 1
ATOM 609 N N . PHE A 1 78 ? 6.901 -7.070 4.070 1.00 95.12 78 PHE A N 1
ATOM 610 C CA . PHE A 1 78 ? 6.535 -5.651 4.108 1.00 95.12 78 PHE A CA 1
ATOM 611 C C . PHE A 1 78 ? 5.698 -5.319 5.347 1.00 95.12 78 PHE A C 1
ATOM 613 O O . PHE A 1 78 ? 5.976 -4.341 6.031 1.00 95.12 78 PHE A O 1
ATOM 620 N N . PHE A 1 79 ? 4.745 -6.181 5.703 1.00 93.44 79 PHE A N 1
ATOM 621 C CA . PHE A 1 79 ? 3.904 -6.004 6.894 1.00 93.44 79 PHE A CA 1
ATOM 622 C C . PHE A 1 79 ? 4.628 -6.289 8.216 1.00 93.44 79 PHE A C 1
ATOM 624 O O . PHE A 1 79 ? 4.131 -5.928 9.274 1.00 93.44 79 PHE A O 1
ATOM 631 N N . ARG A 1 80 ? 5.803 -6.927 8.175 1.00 93.38 80 ARG A N 1
ATOM 632 C CA . ARG A 1 80 ? 6.649 -7.175 9.356 1.00 93.38 80 ARG A CA 1
ATOM 633 C C . ARG A 1 80 ? 7.677 -6.067 9.599 1.00 93.38 80 ARG A C 1
ATOM 635 O O . ARG A 1 80 ? 8.487 -6.183 10.517 1.00 93.38 80 ARG A O 1
ATOM 642 N N . HIS A 1 81 ? 7.703 -5.026 8.767 1.00 94.38 81 HIS A N 1
ATOM 643 C CA . HIS A 1 81 ? 8.658 -3.937 8.925 1.00 94.38 81 HIS A CA 1
ATOM 644 C C . HIS A 1 81 ? 8.327 -3.097 10.177 1.00 94.38 81 HIS A C 1
ATOM 646 O O . HIS A 1 81 ? 7.158 -2.773 10.386 1.00 94.38 81 HIS A O 1
ATOM 652 N N . PRO A 1 82 ? 9.322 -2.680 10.989 1.00 93.12 82 PRO A N 1
ATOM 653 C CA . PRO A 1 82 ? 9.061 -1.967 12.243 1.00 93.12 82 PRO A CA 1
ATOM 654 C C . PRO A 1 82 ? 8.229 -0.686 12.095 1.00 93.12 82 PRO A C 1
ATOM 656 O O . PRO A 1 82 ? 7.440 -0.370 12.979 1.00 93.12 82 PRO A O 1
ATOM 659 N N . SER A 1 83 ? 8.362 0.035 10.975 1.00 92.31 83 SER A N 1
ATOM 660 C CA . SER A 1 83 ? 7.601 1.274 10.736 1.00 92.31 83 SER A CA 1
ATOM 661 C C . SER A 1 83 ? 6.096 1.053 10.543 1.00 92.31 83 SER A C 1
ATOM 663 O O . SER A 1 83 ? 5.327 1.998 10.660 1.00 92.31 83 SER A O 1
ATOM 665 N N . VAL A 1 84 ? 5.658 -0.181 10.273 1.00 93.00 84 VAL A N 1
ATOM 666 C CA . VAL A 1 84 ? 4.242 -0.517 10.046 1.00 93.00 84 VAL A CA 1
ATOM 667 C C . VAL A 1 84 ? 3.693 -1.507 11.075 1.00 93.00 84 VAL A C 1
ATOM 669 O O . VAL A 1 84 ? 2.637 -2.096 10.863 1.00 93.00 84 VAL A O 1
ATOM 672 N N . ALA A 1 85 ? 4.382 -1.673 12.210 1.00 89.56 85 ALA A N 1
ATOM 673 C CA . ALA A 1 85 ? 4.014 -2.630 13.258 1.00 89.56 85 ALA A CA 1
ATOM 674 C C . ALA A 1 85 ? 2.578 -2.446 13.790 1.00 89.56 85 ALA A C 1
ATOM 676 O O . ALA A 1 85 ? 1.924 -3.426 14.135 1.00 89.56 85 ALA A O 1
ATOM 677 N N . TYR A 1 86 ? 2.046 -1.218 13.743 1.00 87.81 86 TYR A N 1
ATOM 678 C CA . TYR A 1 86 ? 0.668 -0.907 14.142 1.00 87.81 86 TYR A CA 1
ATOM 679 C C . TYR A 1 86 ? -0.400 -1.713 13.376 1.00 87.81 86 TYR A C 1
ATOM 681 O O . TYR A 1 86 ? -1.531 -1.818 13.839 1.00 87.81 86 TYR A O 1
ATOM 689 N N . ILE A 1 87 ? -0.073 -2.255 12.195 1.00 89.00 87 ILE A N 1
ATOM 690 C CA . ILE A 1 87 ? -1.002 -3.057 11.388 1.00 89.00 87 ILE A CA 1
ATOM 691 C C . ILE A 1 87 ? -1.259 -4.421 12.035 1.00 89.00 87 ILE A C 1
ATOM 693 O O . ILE A 1 87 ? -2.361 -4.948 11.925 1.00 89.00 87 ILE A O 1
ATOM 697 N N . SER A 1 88 ? -0.249 -5.000 12.689 1.00 79.44 88 SER A N 1
ATOM 698 C CA . SER A 1 88 ? -0.345 -6.312 13.340 1.00 79.44 88 SER A CA 1
ATOM 699 C C . SER A 1 88 ? -0.845 -6.263 14.784 1.00 79.44 88 SER A C 1
ATOM 701 O O . SER A 1 88 ? -1.112 -7.318 15.351 1.00 79.44 88 SER A O 1
ATOM 703 N N . ASP A 1 89 ? -0.973 -5.068 15.363 1.00 65.94 89 ASP A N 1
ATOM 704 C CA . ASP A 1 89 ? -1.449 -4.855 16.738 1.00 65.94 89 ASP A CA 1
ATOM 705 C C . ASP A 1 89 ? -2.992 -4.759 16.836 1.00 65.94 89 ASP A C 1
ATOM 707 O O . ASP A 1 89 ? -3.527 -4.471 17.909 1.00 65.94 89 ASP A O 1
ATOM 711 N N . LEU A 1 90 ? -3.700 -4.970 15.716 1.00 56.28 90 LEU A N 1
ATOM 712 C CA . LEU A 1 90 ? -5.162 -4.903 15.570 1.00 56.28 90 LEU A CA 1
ATOM 713 C C . LEU A 1 90 ? -5.849 -6.268 15.683 1.00 56.28 90 LEU A C 1
ATOM 715 O O . LEU A 1 90 ? -5.316 -7.258 15.131 1.00 56.28 90 LEU A O 1
#